Protein AF-A0A5S3YDK1-F1 (afdb_monomer)

Solvent-accessible surface area (backbone atoms only — not comparable to full-atom values): 8367 Å² total; per-residue (Å²): 88,99,89,48,82,55,44,82,44,66,43,76,51,64,58,48,56,61,57,51,43,75,78,38,91,32,58,65,43,55,68,23,20,39,77,53,49,22,60,60,57,21,54,52,51,50,53,48,52,45,53,60,34,44,77,72,80,37,65,67,56,57,34,35,39,30,43,35,34,35,45,51,74,30,26,48,59,53,34,33,50,59,60,55,40,79,48,46,60,32,35,38,36,43,34,18,46,82,93,25,40,65,49,63,74,56,54,49,50,33,46,76,47,60,34,48,80,43,83,35,60,63,93,78,78,84,82,90,49,82,39,78,48,77,47,75,70,59,70,88,77,40,100,44,76,76,78,65,106

Organism: NCBI:txid151081

pLDDT: mean 87.46, std 11.81, range [45.66, 98.06]

Foldseek 3Di:
DVPDQEEEDAEQAACVQVVVCVVDPHHYHDCYHHLAAHQVLLVVVQVVLQVLLVVVVHGLAQFEEEEEAQQCRPRSNLNNLLVSLVHYAYEYEYEAAPLRGHDPVSVCSNVVSVYHYHYHNHDDDDDPGPYYHYDDHDCVSDPDPVSSD

Structure (mmCIF, N/CA/C/O backbone):
data_AF-A0A5S3YDK1-F1
#
_entry.id   AF-A0A5S3YDK1-F1
#
loop_
_atom_site.group_PDB
_atom_site.id
_atom_site.type_symbol
_atom_site.label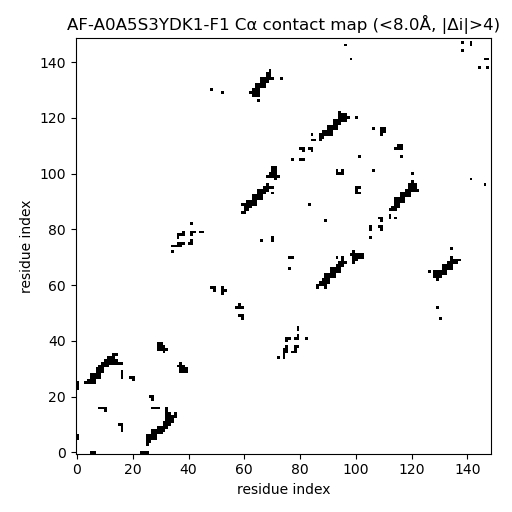_atom_id
_atom_site.label_alt_id
_atom_site.label_comp_id
_atom_site.label_asym_id
_atom_site.label_entity_id
_atom_site.label_seq_id
_atom_site.pdbx_PDB_ins_code
_atom_site.Cartn_x
_atom_site.Cartn_y
_atom_site.Cartn_z
_atom_site.occupancy
_atom_site.B_iso_or_equiv
_atom_site.auth_seq_id
_atom_site.auth_comp_id
_atom_site.auth_asym_id
_atom_site.auth_atom_id
_atom_site.pdbx_PDB_model_num
ATOM 1 N N . SER A 1 1 ? 17.467 -2.974 -23.538 1.00 61.88 1 SER A N 1
ATOM 2 C CA . SER A 1 1 ? 17.010 -4.374 -23.631 1.00 61.88 1 SER A CA 1
ATOM 3 C C . SER A 1 1 ? 18.082 -5.330 -24.161 1.00 61.88 1 SER A C 1
ATOM 5 O O . SER A 1 1 ? 18.156 -6.435 -23.660 1.00 61.88 1 SER A O 1
ATOM 7 N N . ALA A 1 2 ? 18.958 -4.946 -25.099 1.00 63.22 2 ALA A N 1
ATOM 8 C CA . ALA A 1 2 ? 19.857 -5.874 -25.819 1.00 63.22 2 ALA A CA 1
ATOM 9 C C . ALA A 1 2 ? 20.882 -6.722 -25.010 1.00 63.22 2 ALA A C 1
ATOM 11 O O . ALA A 1 2 ? 21.540 -7.569 -25.606 1.00 63.22 2 ALA A O 1
ATOM 12 N N . TYR A 1 3 ? 21.039 -6.518 -23.694 1.00 78.31 3 TYR A N 1
ATOM 13 C CA . TYR A 1 3 ? 22.015 -7.241 -22.853 1.00 78.31 3 TYR A CA 1
ATOM 14 C C . TYR A 1 3 ? 21.402 -8.052 -21.699 1.00 78.31 3 TYR A C 1
ATOM 16 O O . TYR A 1 3 ? 22.131 -8.788 -21.041 1.00 78.31 3 TYR A O 1
ATOM 24 N N . ALA A 1 4 ? 20.109 -7.893 -21.406 1.00 89.19 4 ALA A N 1
ATOM 25 C CA . ALA A 1 4 ? 19.473 -8.495 -20.234 1.00 89.19 4 ALA A CA 1
ATOM 26 C C . ALA A 1 4 ? 18.051 -8.946 -20.565 1.00 89.19 4 ALA A C 1
ATOM 28 O O . ALA A 1 4 ? 17.348 -8.236 -21.275 1.00 89.19 4 ALA A O 1
ATOM 29 N N . ASP A 1 5 ? 17.621 -10.075 -20.002 1.00 92.88 5 ASP A N 1
ATOM 30 C CA . ASP A 1 5 ? 16.307 -10.679 -20.272 1.00 92.88 5 ASP A CA 1
ATOM 31 C C . ASP A 1 5 ? 15.143 -10.005 -19.525 1.00 92.88 5 ASP A C 1
ATOM 33 O O . ASP A 1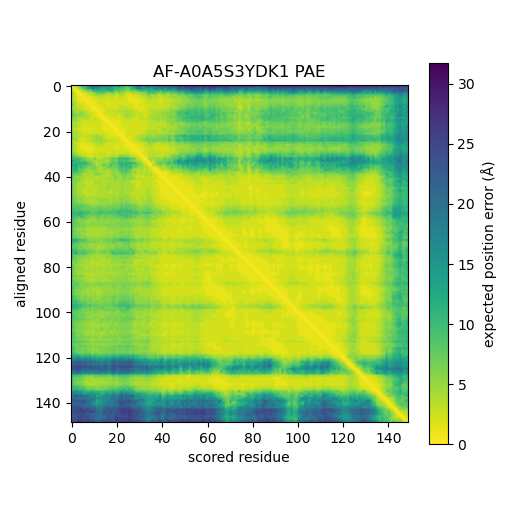 5 ? 13.980 -10.227 -19.854 1.00 92.88 5 ASP A O 1
ATOM 37 N N . ALA A 1 6 ? 15.439 -9.187 -18.513 1.00 93.25 6 ALA A N 1
ATOM 38 C CA . ALA A 1 6 ? 14.478 -8.363 -17.784 1.00 93.25 6 ALA A CA 1
ATOM 39 C C . ALA A 1 6 ? 15.191 -7.178 -17.116 1.00 93.25 6 ALA A C 1
ATOM 41 O O . ALA A 1 6 ? 16.399 -7.220 -16.868 1.00 93.25 6 ALA A O 1
ATOM 42 N N . VAL A 1 7 ? 14.441 -6.125 -16.790 1.00 93.00 7 VAL A N 1
ATOM 43 C CA . VAL A 1 7 ? 14.962 -4.930 -16.115 1.00 93.00 7 VAL A CA 1
ATOM 44 C C . VAL A 1 7 ? 14.147 -4.647 -14.859 1.00 93.00 7 VAL A C 1
ATOM 46 O O . VAL A 1 7 ? 12.948 -4.412 -14.940 1.00 93.00 7 VAL A O 1
ATOM 49 N N . ALA A 1 8 ? 14.795 -4.605 -13.696 1.00 92.69 8 ALA A N 1
ATOM 50 C CA . ALA A 1 8 ? 14.220 -3.998 -12.498 1.00 92.69 8 ALA A CA 1
ATOM 51 C C . ALA A 1 8 ? 14.668 -2.534 -12.436 1.00 92.69 8 ALA A C 1
ATOM 53 O O . ALA A 1 8 ? 15.856 -2.254 -12.272 1.00 92.69 8 ALA A O 1
ATOM 54 N N . MET A 1 9 ? 13.730 -1.605 -12.608 1.00 90.12 9 MET A N 1
ATOM 55 C CA . MET A 1 9 ? 14.025 -0.179 -12.721 1.00 90.12 9 MET A CA 1
ATOM 56 C C . MET A 1 9 ? 13.503 0.577 -11.505 1.00 90.12 9 MET A C 1
ATOM 58 O O . MET A 1 9 ? 12.368 0.378 -11.078 1.00 90.12 9 MET A O 1
ATOM 62 N N . ARG A 1 10 ? 14.324 1.484 -10.976 1.00 89.44 10 ARG A N 1
ATOM 63 C CA . ARG A 1 10 ? 13.923 2.463 -9.966 1.00 89.44 10 ARG A CA 1
ATOM 64 C C . ARG A 1 10 ? 14.390 3.836 -10.419 1.00 89.44 10 ARG A C 1
ATOM 66 O O . ARG A 1 10 ? 15.567 4.001 -10.733 1.00 89.44 10 ARG A O 1
ATOM 73 N N . HIS A 1 11 ? 13.480 4.801 -10.453 1.00 88.56 11 HIS A N 1
ATOM 74 C CA . HIS A 1 11 ? 13.760 6.144 -10.958 1.00 88.56 11 HIS A CA 1
ATOM 75 C C . HIS A 1 11 ? 13.080 7.204 -10.075 1.00 88.56 11 HIS A C 1
ATOM 77 O O . HIS A 1 11 ? 12.005 6.929 -9.543 1.00 88.56 11 HIS A O 1
ATOM 83 N N . PRO A 1 12 ? 13.692 8.382 -9.844 1.00 84.94 12 PRO A N 1
ATOM 84 C CA . PRO A 1 12 ? 13.097 9.430 -9.008 1.00 84.94 12 PRO A CA 1
ATOM 85 C C . PRO A 1 12 ? 11.907 10.144 -9.659 1.00 84.94 12 PRO A C 1
ATOM 87 O O . PRO A 1 12 ? 11.057 10.662 -8.937 1.00 84.94 12 PRO A O 1
ATOM 90 N N . ASP A 1 13 ? 11.836 10.161 -10.986 1.00 84.62 13 ASP A N 1
ATOM 91 C CA . ASP A 1 13 ? 10.767 10.845 -11.710 1.00 84.62 13 ASP A CA 1
ATOM 92 C C . ASP A 1 13 ? 9.531 9.940 -11.844 1.00 84.62 13 ASP A C 1
ATOM 94 O O . ASP A 1 13 ? 9.632 8.735 -12.100 1.00 84.62 13 ASP A O 1
ATOM 98 N N . ALA A 1 14 ? 8.350 10.527 -11.638 1.00 84.25 14 ALA A N 1
ATOM 99 C CA . ALA A 1 14 ? 7.075 9.823 -11.748 1.00 84.25 14 ALA A CA 1
ATOM 100 C C . ALA A 1 14 ? 6.810 9.398 -13.200 1.00 84.25 14 ALA A C 1
ATOM 102 O O . ALA A 1 14 ? 7.009 10.185 -14.124 1.00 84.25 14 ALA A O 1
ATOM 103 N N . GLY A 1 15 ? 6.337 8.168 -13.411 1.00 85.44 15 GLY A N 1
ATOM 104 C CA . GLY A 1 15 ? 5.990 7.659 -14.740 1.00 85.44 15 GLY A CA 1
ATOM 105 C C . GLY A 1 15 ? 7.177 7.202 -15.595 1.00 85.44 15 GLY A C 1
ATOM 106 O O . GLY A 1 15 ? 6.959 6.558 -16.620 1.00 85.44 15 GLY A O 1
ATOM 107 N N . SER A 1 16 ? 8.426 7.427 -15.169 1.00 88.00 16 SER A N 1
ATOM 108 C CA . SER A 1 16 ? 9.610 7.062 -15.966 1.00 88.00 16 SER A CA 1
ATOM 109 C C . SER A 1 16 ? 9.730 5.571 -16.240 1.00 88.00 16 SER A C 1
ATOM 111 O O . SER A 1 16 ? 10.215 5.177 -17.296 1.00 88.00 16 SER A O 1
ATOM 113 N N . VAL A 1 17 ? 9.294 4.722 -15.306 1.00 89.06 17 VAL A N 1
ATOM 114 C CA . VAL A 1 17 ? 9.328 3.269 -15.519 1.00 89.06 17 VAL A CA 1
ATOM 115 C C . VAL A 1 17 ? 8.316 2.858 -16.588 1.00 89.06 17 VAL A C 1
ATOM 117 O O . VAL A 1 17 ? 8.630 2.018 -17.429 1.00 89.06 17 VAL A O 1
ATOM 120 N N . ALA A 1 18 ? 7.126 3.467 -16.587 1.00 89.56 18 ALA A N 1
ATOM 121 C CA . ALA A 1 18 ? 6.107 3.210 -17.599 1.00 89.56 18 ALA A CA 1
ATOM 122 C C . ALA A 1 18 ? 6.567 3.694 -18.980 1.00 89.56 18 ALA A C 1
ATOM 124 O O . ALA A 1 18 ? 6.456 2.950 -19.950 1.00 89.56 18 ALA A O 1
ATOM 125 N N . GLU A 1 19 ? 7.152 4.893 -19.058 1.00 91.50 19 GLU A N 1
ATOM 126 C CA . GLU A 1 19 ? 7.749 5.424 -20.287 1.00 91.50 19 GLU A CA 1
ATOM 127 C C . GLU A 1 19 ? 8.858 4.502 -20.814 1.00 91.50 19 GLU A C 1
ATOM 129 O O . GLU A 1 19 ? 8.812 4.085 -21.971 1.00 91.50 19 GLU A O 1
ATOM 134 N N . PHE A 1 20 ? 9.802 4.097 -19.958 1.00 90.19 20 PHE A N 1
ATOM 135 C CA . PHE A 1 20 ? 10.881 3.177 -20.330 1.00 90.19 20 PHE A CA 1
ATOM 136 C C . PHE A 1 20 ? 10.344 1.828 -20.825 1.00 90.19 20 PHE A C 1
ATOM 138 O O . PHE A 1 20 ? 10.865 1.266 -21.790 1.00 90.19 20 PHE A O 1
ATOM 145 N N . ALA A 1 21 ? 9.277 1.320 -20.205 1.00 91.44 21 ALA A N 1
ATOM 146 C CA . ALA A 1 21 ? 8.642 0.075 -20.615 1.00 91.44 21 ALA A CA 1
ATOM 147 C C . ALA A 1 21 ? 8.051 0.144 -22.034 1.00 91.44 21 ALA A C 1
ATOM 149 O O . ALA A 1 21 ? 8.053 -0.874 -22.719 1.00 91.44 21 ALA A O 1
ATOM 150 N N . THR A 1 22 ? 7.613 1.318 -22.515 1.00 93.44 22 THR A N 1
ATOM 151 C CA . THR A 1 22 ? 7.076 1.456 -23.886 1.00 93.44 22 THR A CA 1
ATOM 152 C C . THR A 1 22 ? 8.116 1.207 -24.981 1.00 93.44 22 THR A C 1
ATOM 154 O O . THR A 1 22 ? 7.756 0.786 -26.078 1.00 93.44 22 THR A O 1
ATOM 157 N N . GLY A 1 23 ? 9.397 1.453 -24.689 1.00 90.81 23 GLY A N 1
ATOM 158 C CA . GLY A 1 23 ? 10.511 1.270 -25.623 1.00 90.81 23 GLY A CA 1
ATOM 159 C C . GLY A 1 23 ? 11.378 0.042 -25.339 1.00 90.81 23 GLY A C 1
ATOM 160 O O . GLY A 1 23 ? 12.430 -0.107 -25.959 1.00 90.81 23 GLY A O 1
ATOM 161 N N . SER A 1 24 ? 10.997 -0.806 -24.379 1.00 89.88 24 SER A N 1
ATOM 162 C CA . SER A 1 24 ? 11.784 -1.974 -23.973 1.00 89.88 24 SER A CA 1
ATOM 163 C C . SER A 1 24 ? 11.244 -3.257 -24.598 1.00 89.88 24 SER A C 1
ATOM 165 O O . SER A 1 24 ? 10.085 -3.607 -24.403 1.00 89.88 24 SER A O 1
ATOM 167 N N . ASP A 1 25 ? 12.114 -4.023 -25.259 1.00 92.62 25 ASP A N 1
ATOM 168 C CA . ASP A 1 25 ? 11.766 -5.355 -25.789 1.00 92.62 25 ASP A CA 1
ATOM 169 C C . ASP A 1 25 ? 11.715 -6.448 -24.710 1.00 92.62 25 ASP A C 1
ATOM 171 O O . ASP A 1 25 ? 11.342 -7.586 -24.987 1.00 92.62 25 ASP A O 1
ATOM 175 N N . VAL A 1 26 ? 12.139 -6.125 -23.485 1.00 93.00 26 VAL A N 1
ATOM 176 C CA . VAL A 1 26 ? 12.188 -7.057 -22.351 1.00 93.00 26 VAL A CA 1
ATOM 177 C C . VAL A 1 26 ? 11.309 -6.567 -21.204 1.00 93.00 26 VAL A C 1
ATOM 179 O O . VAL A 1 26 ? 11.161 -5.349 -21.046 1.00 93.00 26 VAL A O 1
ATOM 182 N N . PRO A 1 27 ? 10.751 -7.477 -20.379 1.00 93.44 27 PRO A N 1
ATOM 183 C CA . PRO A 1 27 ? 9.918 -7.107 -19.243 1.00 93.44 27 PRO A CA 1
ATOM 184 C C . PRO A 1 27 ? 10.608 -6.112 -18.308 1.00 93.44 27 PRO A C 1
ATOM 186 O O . PRO A 1 27 ? 11.771 -6.290 -17.931 1.00 93.44 27 PRO A O 1
ATOM 189 N N . VAL A 1 28 ? 9.862 -5.085 -17.902 1.00 92.81 28 VAL A N 1
ATOM 190 C CA . VAL A 1 28 ? 10.319 -4.053 -16.967 1.00 92.81 28 VAL A CA 1
ATOM 191 C C . VAL A 1 28 ? 9.508 -4.151 -15.682 1.00 92.81 28 VAL A C 1
ATOM 193 O O . VAL A 1 28 ? 8.281 -4.085 -15.697 1.00 92.81 28 VAL A O 1
ATOM 196 N N . ILE A 1 29 ? 10.200 -4.307 -14.560 1.00 91.75 29 ILE A N 1
ATOM 197 C CA . ILE A 1 29 ? 9.622 -4.388 -13.222 1.00 91.75 29 ILE A CA 1
ATOM 198 C C . ILE A 1 29 ? 9.834 -3.044 -12.527 1.00 91.75 29 ILE A C 1
ATOM 200 O O . ILE A 1 29 ? 10.971 -2.590 -12.370 1.00 91.75 29 ILE A O 1
ATOM 204 N N . ASN A 1 30 ? 8.741 -2.427 -12.073 1.00 87.88 30 ASN A N 1
ATOM 205 C CA . ASN A 1 30 ? 8.785 -1.182 -11.312 1.00 87.88 30 ASN A CA 1
ATOM 206 C C . ASN A 1 30 ? 9.248 -1.431 -9.864 1.00 87.88 30 ASN A C 1
ATOM 208 O O . ASN A 1 30 ? 8.513 -1.961 -9.028 1.00 87.88 30 ASN A O 1
ATOM 212 N N . GLY A 1 31 ? 10.485 -1.034 -9.571 1.00 84.75 31 GLY A N 1
ATOM 213 C CA . GLY A 1 31 ? 11.077 -0.986 -8.232 1.00 84.75 31 GLY A CA 1
ATOM 214 C C . GLY A 1 31 ? 10.868 0.351 -7.508 1.00 84.75 31 GLY A C 1
ATOM 215 O O . GLY A 1 31 ? 11.527 0.597 -6.499 1.00 84.75 31 GLY A O 1
ATOM 216 N N . GLY A 1 32 ? 10.003 1.218 -8.038 1.00 80.19 32 GLY A N 1
ATOM 217 C CA . GLY A 1 32 ? 9.630 2.534 -7.526 1.00 80.19 32 GLY A CA 1
ATOM 218 C C . GLY A 1 32 ? 9.885 3.647 -8.549 1.00 80.19 32 GLY A C 1
ATOM 219 O O . GLY A 1 32 ? 11.039 3.885 -8.918 1.00 80.19 32 GLY A O 1
ATOM 220 N N . ASP A 1 33 ? 8.834 4.3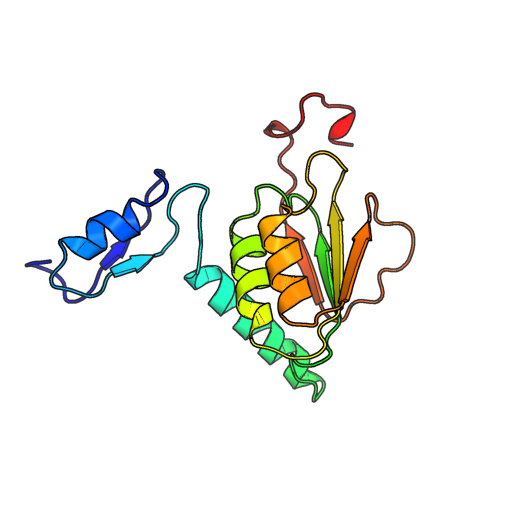66 -8.952 1.00 79.81 33 ASP A N 1
ATOM 221 C CA . ASP A 1 33 ? 8.894 5.534 -9.843 1.00 79.81 33 ASP A CA 1
ATOM 222 C C . ASP A 1 33 ? 8.480 6.817 -9.101 1.00 79.81 33 ASP A C 1
ATOM 224 O O . ASP A 1 33 ? 7.325 7.242 -9.079 1.00 79.81 33 ASP A O 1
ATOM 228 N N . GLY A 1 34 ? 9.450 7.439 -8.429 1.00 75.06 34 GLY A N 1
ATOM 229 C CA . GLY A 1 34 ? 9.235 8.695 -7.716 1.00 75.06 34 GLY A CA 1
ATOM 230 C C . GLY A 1 34 ? 8.137 8.618 -6.644 1.00 75.06 34 GLY A C 1
ATOM 231 O O . GLY A 1 34 ? 8.110 7.656 -5.868 1.00 75.06 34 GLY A O 1
ATOM 232 N N . PRO A 1 35 ? 7.252 9.627 -6.534 1.00 68.25 35 PRO A N 1
ATOM 233 C CA . PRO A 1 35 ? 6.151 9.636 -5.569 1.00 68.25 35 PRO A CA 1
ATOM 234 C C . PRO A 1 35 ? 4.951 8.759 -5.973 1.00 68.25 35 PRO A C 1
ATOM 236 O O . PRO A 1 35 ? 3.964 8.765 -5.247 1.00 68.25 35 PRO A O 1
ATOM 239 N N . ASN A 1 36 ? 5.009 8.045 -7.103 1.00 73.56 36 ASN A N 1
ATOM 240 C CA . ASN A 1 36 ? 3.855 7.371 -7.695 1.00 73.56 36 ASN A CA 1
ATOM 241 C C . ASN A 1 36 ? 3.584 5.989 -7.069 1.00 73.56 36 ASN A C 1
ATOM 243 O O . ASN A 1 36 ? 2.896 5.912 -6.054 1.00 73.56 36 ASN A O 1
ATOM 247 N N . GLU A 1 37 ? 4.130 4.893 -7.611 1.00 75.19 37 GLU A N 1
ATOM 248 C CA . GLU A 1 37 ? 3.809 3.540 -7.131 1.00 75.19 37 GLU A CA 1
ATOM 249 C C . GLU A 1 37 ? 5.044 2.736 -6.707 1.00 75.19 37 GLU A C 1
ATOM 251 O O . GLU A 1 37 ? 6.181 3.002 -7.099 1.00 75.19 37 GLU A O 1
ATOM 256 N N . HIS A 1 38 ? 4.820 1.723 -5.863 1.00 81.62 38 HIS A N 1
ATOM 257 C CA . HIS A 1 38 ? 5.840 0.733 -5.512 1.00 81.62 38 HIS A CA 1
ATOM 258 C C . HIS A 1 38 ? 5.224 -0.677 -5.468 1.00 81.62 38 HIS A C 1
ATOM 260 O O . HIS A 1 38 ? 5.113 -1.282 -4.396 1.00 81.62 38 HIS A O 1
ATOM 266 N N . PRO A 1 39 ? 4.827 -1.233 -6.629 1.00 79.62 39 PRO A N 1
ATOM 267 C CA . PRO A 1 39 ? 4.001 -2.441 -6.693 1.00 79.62 39 PRO A CA 1
ATOM 268 C C . PRO A 1 39 ? 4.688 -3.665 -6.078 1.00 79.62 39 PRO A C 1
ATOM 270 O O . PRO A 1 39 ? 4.053 -4.471 -5.406 1.00 79.62 39 PRO A O 1
ATOM 273 N N . THR A 1 40 ? 6.008 -3.778 -6.232 1.00 84.88 40 THR A N 1
ATOM 274 C CA . THR A 1 40 ? 6.795 -4.875 -5.648 1.00 84.88 40 THR A CA 1
ATOM 275 C C . THR A 1 40 ? 6.797 -4.872 -4.118 1.00 84.88 40 THR A C 1
ATO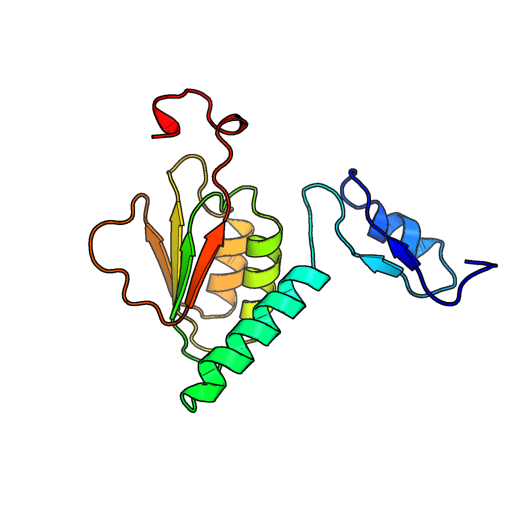M 277 O O . THR A 1 40 ? 6.789 -5.944 -3.518 1.00 84.88 40 THR A O 1
ATOM 280 N N . GLN A 1 41 ? 6.750 -3.696 -3.482 1.00 88.88 41 GLN A N 1
ATOM 281 C CA . GLN A 1 41 ? 6.655 -3.590 -2.025 1.00 88.88 41 GLN A CA 1
ATOM 282 C C . GLN A 1 41 ? 5.244 -3.953 -1.558 1.00 88.88 41 GLN A C 1
ATOM 284 O O . GLN A 1 41 ? 5.106 -4.737 -0.628 1.00 88.88 41 GLN A O 1
ATOM 289 N N . ALA A 1 42 ? 4.205 -3.480 -2.254 1.00 88.56 42 ALA A N 1
ATOM 290 C CA . ALA A 1 42 ? 2.823 -3.835 -1.931 1.00 88.56 42 ALA A CA 1
ATOM 291 C C . ALA A 1 42 ? 2.571 -5.352 -2.010 1.00 88.56 42 ALA A C 1
ATOM 293 O O . ALA A 1 42 ? 1.883 -5.905 -1.156 1.00 88.56 42 ALA A O 1
ATOM 294 N N . LEU A 1 43 ? 3.168 -6.044 -2.988 1.00 91.25 43 LEU A N 1
ATOM 295 C CA . LEU A 1 43 ? 3.097 -7.507 -3.088 1.00 91.25 43 LEU A CA 1
ATOM 296 C C . LEU A 1 43 ? 3.792 -8.216 -1.916 1.00 91.25 43 LEU A C 1
ATOM 298 O O . LEU A 1 43 ? 3.278 -9.214 -1.413 1.00 91.25 43 LEU A O 1
ATOM 302 N N . LEU A 1 44 ? 4.948 -7.715 -1.472 1.00 94.12 44 LEU A N 1
ATOM 303 C CA . LEU A 1 44 ? 5.645 -8.253 -0.301 1.00 94.12 44 LEU A CA 1
ATOM 304 C C . LEU A 1 44 ? 4.836 -8.033 0.987 1.00 94.12 44 LEU A C 1
ATOM 306 O O . LEU A 1 44 ? 4.744 -8.934 1.825 1.00 94.12 44 LEU A O 1
ATOM 310 N N . ASP A 1 45 ? 4.236 -6.855 1.131 1.00 94.44 45 ASP A N 1
ATOM 311 C CA . ASP A 1 45 ? 3.398 -6.507 2.276 1.00 94.44 45 ASP A CA 1
ATOM 312 C C . ASP A 1 45 ? 2.157 -7.409 2.325 1.00 94.44 45 ASP A C 1
ATOM 314 O O . ASP A 1 45 ? 1.866 -8.005 3.362 1.00 94.44 45 ASP A O 1
ATOM 318 N N . LEU A 1 46 ? 1.491 -7.609 1.183 1.00 95.00 46 LEU A N 1
ATOM 319 C CA . LEU A 1 46 ? 0.366 -8.534 1.051 1.00 95.00 46 LEU A CA 1
ATOM 320 C C . LEU A 1 46 ? 0.755 -9.970 1.421 1.00 95.00 46 LEU A C 1
ATOM 322 O O . LEU A 1 46 ? 0.041 -10.620 2.178 1.00 95.00 46 LEU A O 1
ATOM 326 N N . LEU A 1 47 ? 1.901 -10.457 0.931 1.00 95.88 47 LEU A N 1
ATOM 327 C CA . LEU A 1 47 ? 2.409 -11.789 1.274 1.00 95.88 47 LEU A CA 1
ATOM 328 C C . LEU A 1 47 ? 2.652 -11.933 2.782 1.00 95.88 47 LEU A C 1
ATOM 330 O O . LEU A 1 47 ? 2.446 -13.006 3.347 1.00 95.88 47 LEU A O 1
ATOM 334 N N . THR A 1 48 ? 3.118 -10.867 3.430 1.00 96.19 48 THR A N 1
ATOM 335 C CA . THR A 1 48 ? 3.344 -10.857 4.877 1.00 96.19 48 THR A CA 1
ATOM 336 C C . THR A 1 48 ? 2.015 -10.924 5.621 1.00 96.19 48 THR A C 1
ATOM 338 O O . THR A 1 48 ? 1.862 -11.769 6.498 1.00 96.19 48 THR A O 1
ATOM 341 N N . ILE A 1 49 ? 1.039 -10.104 5.225 1.00 96.38 49 ILE A N 1
ATOM 342 C CA . ILE A 1 49 ? -0.313 -10.107 5.797 1.00 96.38 49 ILE A CA 1
ATOM 343 C C . ILE A 1 49 ? -0.956 -11.492 5.663 1.00 96.38 49 ILE A C 1
ATOM 345 O O . ILE A 1 49 ? -1.411 -12.049 6.658 1.00 96.38 49 ILE A O 1
ATOM 349 N N . ASP A 1 50 ? -0.938 -12.071 4.460 1.00 96.25 50 ASP A N 1
ATOM 350 C CA . ASP A 1 50 ? -1.507 -13.393 4.180 1.00 96.25 50 ASP A CA 1
ATOM 351 C C . ASP A 1 50 ? -0.901 -14.476 5.082 1.00 96.25 50 ASP A C 1
ATOM 353 O O . ASP A 1 50 ? -1.609 -15.256 5.719 1.00 96.25 50 ASP A O 1
ATOM 357 N N . ARG A 1 51 ? 0.432 -14.484 5.208 1.00 96.12 51 ARG A N 1
ATOM 358 C CA . ARG A 1 51 ? 1.145 -15.456 6.044 1.00 96.12 51 ARG A CA 1
ATOM 359 C C . ARG A 1 51 ? 0.860 -15.281 7.526 1.00 96.12 51 ARG A C 1
ATOM 361 O O . ARG A 1 51 ? 0.709 -16.284 8.219 1.00 96.12 51 ARG A O 1
ATOM 368 N N . GLU A 1 52 ? 0.845 -14.049 8.026 1.00 96.25 52 GLU A N 1
ATOM 369 C CA . GLU A 1 52 ? 0.604 -13.791 9.446 1.00 96.25 52 GLU A CA 1
ATOM 370 C C . GLU A 1 52 ? -0.849 -14.097 9.828 1.00 96.25 52 GLU A C 1
ATOM 372 O O . GLU A 1 52 ? -1.069 -14.751 10.845 1.00 96.25 52 GLU A O 1
ATOM 377 N N . LEU A 1 53 ? -1.834 -13.751 8.991 1.00 95.56 53 LEU A N 1
ATOM 378 C CA . LEU A 1 53 ? -3.235 -14.134 9.213 1.00 95.56 53 LEU A CA 1
ATOM 379 C C . LEU A 1 53 ? -3.440 -15.650 9.101 1.00 95.56 53 LEU A C 1
ATOM 381 O O . LEU A 1 53 ? -4.137 -16.244 9.928 1.00 95.56 53 LEU A O 1
ATOM 385 N N . GLY A 1 54 ? -2.765 -16.296 8.147 1.00 95.19 54 GLY A N 1
ATOM 386 C CA . GLY A 1 54 ? -2.826 -17.742 7.948 1.00 95.19 54 GLY A CA 1
ATOM 387 C C . GLY A 1 54 ? -2.350 -18.552 9.159 1.00 95.19 54 GLY A C 1
ATOM 388 O O . GLY A 1 54 ? -2.877 -19.635 9.409 1.00 95.19 54 GLY A O 1
ATOM 389 N N . ARG A 1 55 ? -1.424 -18.023 9.977 1.00 93.94 55 ARG A N 1
ATOM 390 C CA . ARG A 1 55 ? -1.010 -18.659 11.250 1.00 93.94 55 ARG A CA 1
ATOM 391 C C . ARG A 1 55 ? -2.144 -18.776 12.265 1.00 93.94 55 ARG A C 1
ATOM 393 O O . ARG A 1 55 ? -2.069 -19.620 13.152 1.00 93.94 55 ARG A O 1
ATOM 400 N N . PHE A 1 56 ? -3.168 -17.942 12.130 1.00 93.25 56 PHE A N 1
ATOM 401 C CA . PHE A 1 56 ? -4.364 -17.944 12.965 1.00 93.25 56 PHE A CA 1
ATOM 402 C C . PHE A 1 56 ? -5.584 -18.510 12.225 1.00 93.25 56 PHE A C 1
ATOM 404 O O . PHE A 1 56 ? -6.707 -18.274 12.657 1.00 93.25 56 PHE A O 1
ATOM 411 N N . GLU A 1 57 ? -5.372 -19.230 11.114 1.00 93.50 57 GLU A N 1
ATOM 412 C CA . GLU A 1 57 ? -6.429 -19.798 10.261 1.00 93.50 57 GLU A CA 1
ATOM 413 C C . GLU A 1 57 ? -7.401 -18.735 9.716 1.00 93.50 57 GLU A C 1
ATOM 415 O O . GLU A 1 57 ? -8.584 -18.992 9.487 1.00 93.50 57 GLU A O 1
ATOM 420 N N . ARG A 1 58 ? -6.895 -17.516 9.494 1.00 93.81 58 ARG A N 1
ATOM 421 C CA . ARG A 1 58 ? -7.646 -16.394 8.924 1.00 93.81 58 ARG A CA 1
ATOM 422 C C . ARG A 1 58 ? -7.126 -16.050 7.535 1.00 93.81 58 ARG A C 1
ATOM 424 O O . ARG A 1 58 ? -5.941 -16.193 7.254 1.00 93.81 58 ARG A O 1
ATOM 431 N N . GLY A 1 59 ? -8.027 -15.586 6.676 1.00 94.50 59 GLY A N 1
ATOM 432 C CA . GLY A 1 59 ? -7.690 -15.016 5.374 1.00 94.50 59 GLY A CA 1
ATOM 433 C C . GLY A 1 59 ? -7.692 -13.489 5.405 1.00 94.50 59 GLY A C 1
ATOM 434 O O . GLY A 1 59 ? -8.035 -12.877 6.415 1.00 94.50 59 GLY A O 1
ATOM 435 N N . ILE A 1 60 ? -7.337 -12.888 4.270 1.00 96.81 60 ILE A N 1
ATOM 436 C CA . ILE A 1 60 ? -7.350 -11.430 4.074 1.00 96.81 60 ILE A CA 1
ATOM 437 C C . ILE A 1 60 ? -8.786 -10.884 4.012 1.00 96.81 60 ILE A C 1
ATOM 439 O O . ILE A 1 60 ? -9.053 -9.784 4.494 1.00 96.81 60 ILE A O 1
ATOM 443 N N . ASP A 1 61 ? -9.721 -11.649 3.444 1.00 97.25 61 ASP A N 1
ATOM 444 C CA . ASP A 1 61 ? -11.131 -11.255 3.395 1.00 97.25 61 ASP A CA 1
ATOM 445 C C . ASP A 1 61 ? -11.685 -11.033 4.812 1.00 97.25 61 ASP A C 1
ATOM 447 O O . ASP A 1 61 ? -11.511 -11.859 5.711 1.00 97.25 61 ASP A O 1
ATOM 451 N N . GLY A 1 62 ? -12.366 -9.905 5.007 1.00 96.62 62 GLY A N 1
ATOM 452 C CA . GLY A 1 62 ? -12.950 -9.519 6.291 1.00 96.62 62 GLY A CA 1
ATOM 453 C C . GLY A 1 62 ? -11.949 -9.054 7.354 1.00 96.62 62 GLY A C 1
ATOM 454 O O . GLY A 1 62 ? -12.360 -8.826 8.493 1.00 96.62 62 GLY A O 1
ATOM 455 N N . MET A 1 63 ? -10.656 -8.918 7.033 1.00 96.69 63 MET A N 1
ATOM 456 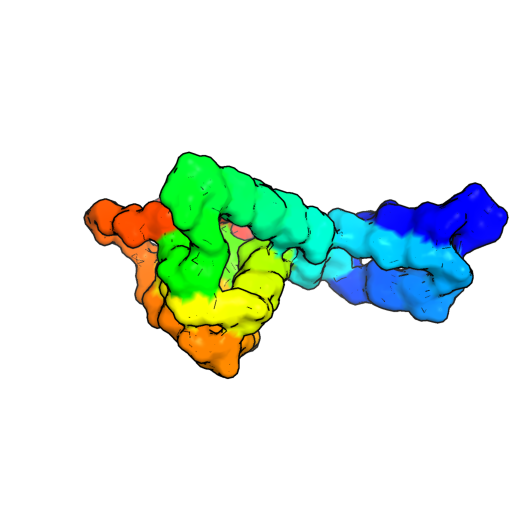C CA . MET A 1 63 ? -9.670 -8.417 7.995 1.00 96.69 63 MET A CA 1
ATOM 457 C C . MET A 1 63 ? -9.893 -6.938 8.335 1.00 96.69 63 MET A C 1
ATOM 459 O O . MET A 1 63 ? -10.432 -6.157 7.544 1.00 96.69 63 MET A O 1
ATOM 463 N N . HIS A 1 64 ? -9.390 -6.527 9.495 1.00 95.88 64 HIS A N 1
ATOM 464 C CA . HIS A 1 64 ? -9.253 -5.126 9.868 1.00 95.88 64 HIS A CA 1
ATOM 465 C C . HIS A 1 64 ? -7.786 -4.705 9.817 1.00 95.88 64 HIS A C 1
ATOM 467 O O . HIS A 1 64 ? -6.957 -5.195 10.584 1.00 95.88 64 HIS A O 1
ATOM 473 N N . ILE A 1 65 ? -7.477 -3.762 8.929 1.00 96.44 65 ILE A N 1
ATOM 474 C CA . ILE A 1 65 ? -6.160 -3.145 8.806 1.00 96.44 65 ILE A CA 1
ATOM 475 C C . ILE A 1 65 ? -6.187 -1.681 9.257 1.00 96.44 65 ILE A C 1
ATOM 477 O O . ILE A 1 65 ? -7.067 -0.905 8.885 1.00 96.44 65 ILE A O 1
ATOM 481 N N . ALA A 1 66 ? -5.188 -1.300 10.042 1.00 95.62 66 ALA A N 1
ATOM 482 C CA . ALA A 1 66 ? -4.907 0.072 10.422 1.00 95.62 66 ALA A CA 1
ATOM 483 C C . ALA A 1 66 ? -3.683 0.592 9.666 1.00 95.62 66 ALA A C 1
ATOM 485 O O . ALA A 1 66 ? -2.595 0.041 9.814 1.00 95.62 66 ALA A O 1
ATOM 486 N N . LEU A 1 67 ? -3.843 1.656 8.883 1.00 95.12 67 LEU A N 1
ATOM 487 C CA . LEU A 1 67 ? -2.752 2.346 8.196 1.00 95.12 67 LEU A CA 1
ATOM 488 C C . LEU A 1 67 ? -2.408 3.601 8.999 1.00 95.12 67 LEU A C 1
ATOM 490 O O . LEU A 1 67 ? -3.274 4.450 9.194 1.00 95.12 67 LEU A O 1
ATOM 494 N N . VAL A 1 68 ? -1.170 3.709 9.483 1.00 93.19 68 VAL A N 1
ATOM 495 C CA . VAL A 1 68 ? -0.770 4.745 10.448 1.00 93.19 68 VAL A CA 1
ATOM 496 C C . VAL A 1 68 ? 0.414 5.559 9.923 1.00 93.19 68 VAL A C 1
ATOM 498 O O . VAL A 1 68 ? 1.420 4.979 9.508 1.00 93.19 68 VAL A O 1
ATOM 501 N N . GLY A 1 69 ? 0.333 6.890 9.979 1.00 90.56 69 GLY A N 1
ATOM 502 C CA . GLY A 1 69 ? 1.445 7.805 9.684 1.00 90.56 69 GLY A CA 1
ATOM 503 C C . GLY A 1 69 ? 1.199 8.723 8.483 1.00 90.56 69 GLY A C 1
ATOM 504 O O . GLY A 1 69 ? 0.149 9.348 8.392 1.00 90.56 69 GLY A O 1
ATOM 505 N N . ASP A 1 70 ? 2.174 8.846 7.576 1.00 90.94 70 ASP A N 1
ATOM 506 C CA . ASP A 1 70 ? 2.051 9.666 6.363 1.00 90.94 70 ASP A CA 1
ATOM 507 C C . ASP A 1 70 ? 1.285 8.912 5.266 1.00 90.94 70 ASP A C 1
ATOM 509 O O . ASP A 1 70 ? 1.860 8.189 4.444 1.00 90.94 70 ASP A O 1
ATOM 513 N N . LEU A 1 71 ? -0.037 9.090 5.261 1.00 92.25 71 LEU A N 1
ATOM 514 C CA . LEU A 1 71 ? -0.927 8.472 4.279 1.00 92.25 71 LEU A CA 1
ATOM 515 C C . LEU A 1 71 ? -1.046 9.303 3.004 1.00 92.25 71 LEU A C 1
ATOM 517 O O . LEU A 1 71 ? -1.376 8.754 1.958 1.00 92.25 71 LEU A O 1
ATOM 521 N N . LYS A 1 72 ? -0.746 10.602 3.046 1.00 90.81 72 LYS A N 1
ATOM 522 C CA . LYS A 1 72 ? -0.841 11.498 1.888 1.00 90.81 72 LYS A CA 1
ATOM 523 C C . LYS A 1 72 ? 0.209 11.203 0.830 1.00 90.81 72 LYS A C 1
ATOM 525 O O . LYS A 1 72 ? -0.095 11.215 -0.360 1.00 90.81 72 LYS A O 1
ATOM 530 N N . TYR A 1 73 ? 1.435 10.926 1.258 1.00 86.62 73 TYR A N 1
ATOM 531 C CA . TYR A 1 73 ? 2.585 10.742 0.373 1.00 86.62 73 TYR A CA 1
ATOM 532 C C . TYR A 1 73 ? 3.192 9.330 0.472 1.00 86.62 73 TYR A C 1
ATOM 534 O O . TYR A 1 73 ? 4.221 9.034 -0.149 1.00 86.62 73 TYR A O 1
ATOM 542 N N . GLY A 1 74 ? 2.585 8.449 1.270 1.00 86.56 74 GLY A N 1
ATOM 543 C CA . GLY A 1 74 ? 2.983 7.056 1.438 1.00 86.56 74 GLY A CA 1
ATOM 544 C C . GLY A 1 74 ? 2.650 6.187 0.223 1.00 86.56 74 GLY A C 1
ATOM 545 O O . GLY A 1 74 ? 1.689 5.423 0.253 1.00 86.56 74 GLY A O 1
ATOM 546 N N . ARG A 1 75 ? 3.483 6.223 -0.827 1.00 85.38 75 ARG A N 1
ATOM 547 C CA . ARG A 1 75 ? 3.284 5.436 -2.069 1.00 85.38 75 ARG A CA 1
ATOM 548 C C . ARG A 1 75 ? 3.074 3.930 -1.850 1.00 85.38 75 ARG A C 1
ATOM 550 O O . ARG A 1 75 ? 2.357 3.280 -2.611 1.00 85.38 75 ARG A O 1
ATOM 557 N N . THR A 1 76 ? 3.699 3.355 -0.819 1.00 89.06 76 THR A N 1
ATOM 558 C CA . THR A 1 76 ? 3.530 1.934 -0.472 1.00 89.06 76 THR A CA 1
ATOM 559 C C . THR A 1 76 ? 2.132 1.675 0.077 1.00 89.06 76 THR A C 1
ATOM 561 O O . THR A 1 76 ? 1.495 0.714 -0.335 1.00 89.06 76 THR A O 1
ATOM 564 N N . VAL A 1 77 ? 1.610 2.581 0.908 1.00 92.06 77 VAL A N 1
ATOM 565 C CA . VAL A 1 77 ? 0.248 2.514 1.450 1.00 92.06 77 VAL A CA 1
ATOM 566 C C . VAL A 1 77 ? -0.791 2.699 0.356 1.00 92.06 77 VAL A C 1
ATOM 568 O O . VAL A 1 77 ? -1.789 1.984 0.343 1.00 92.06 77 VAL A O 1
ATOM 571 N N . HIS A 1 78 ? -0.554 3.609 -0.592 1.00 92.75 78 HIS A N 1
ATOM 572 C CA . HIS A 1 78 ? -1.432 3.777 -1.755 1.00 92.75 78 HIS A CA 1
ATOM 573 C C . HIS A 1 78 ? -1.491 2.491 -2.576 1.00 92.75 78 HIS A C 1
ATOM 575 O O . HIS A 1 78 ? -2.575 1.988 -2.866 1.00 92.75 78 HIS A O 1
ATOM 581 N N . SER A 1 79 ? -0.320 1.928 -2.892 1.00 91.31 79 SER A N 1
ATOM 582 C CA . SER A 1 79 ? -0.199 0.685 -3.661 1.00 91.31 79 SER A CA 1
ATOM 583 C C . SER A 1 79 ? -0.865 -0.492 -2.933 1.00 91.31 79 SER A C 1
ATOM 585 O O . SER A 1 79 ? -1.614 -1.249 -3.547 1.00 91.31 79 SER A O 1
ATOM 587 N N . LEU A 1 80 ? -0.652 -0.619 -1.619 1.00 95.06 80 LEU A N 1
ATOM 588 C CA . LEU A 1 80 ? -1.276 -1.651 -0.791 1.00 95.06 80 LEU A CA 1
ATOM 589 C C . LEU A 1 80 ? -2.799 -1.477 -0.721 1.00 95.06 80 LEU A C 1
ATOM 591 O O . LEU A 1 80 ? -3.523 -2.449 -0.894 1.00 95.06 80 LEU A O 1
ATOM 595 N N . SER A 1 81 ? -3.299 -0.254 -0.532 1.00 95.31 81 SER A N 1
ATOM 596 C CA . SER A 1 81 ? -4.743 0.022 -0.460 1.00 95.31 81 SER A CA 1
ATOM 597 C C . SER A 1 81 ? -5.452 -0.350 -1.763 1.00 95.31 81 SER A C 1
ATOM 599 O O . SER A 1 81 ? -6.493 -1.003 -1.728 1.00 95.31 81 SER A O 1
ATOM 601 N N . LYS A 1 82 ? -4.857 -0.015 -2.917 1.00 94.44 82 LYS A N 1
ATOM 602 C CA . LYS A 1 82 ? -5.366 -0.438 -4.232 1.00 94.44 82 LYS A CA 1
ATOM 603 C C . LYS A 1 82 ? -5.348 -1.957 -4.388 1.00 94.44 82 LYS A C 1
ATOM 605 O O . LYS A 1 82 ? -6.314 -2.530 -4.872 1.00 94.44 82 LYS A O 1
ATOM 610 N N . LEU A 1 83 ? -4.273 -2.619 -3.960 1.00 94.81 83 LEU A N 1
ATOM 611 C CA . LEU A 1 83 ? -4.163 -4.075 -4.045 1.00 94.81 83 LEU A CA 1
ATOM 612 C C . LEU A 1 83 ? -5.220 -4.775 -3.176 1.00 94.81 83 LEU A C 1
ATOM 614 O O . LEU A 1 83 ? -5.829 -5.754 -3.603 1.00 94.81 83 LEU A O 1
ATOM 618 N N . LEU A 1 84 ? -5.484 -4.235 -1.986 1.00 96.69 84 LEU A N 1
ATOM 619 C CA . LEU A 1 84 ? -6.507 -4.743 -1.078 1.00 96.69 84 LEU A CA 1
ATOM 620 C C . LEU A 1 84 ? -7.939 -4.565 -1.616 1.00 96.69 84 LEU A C 1
ATOM 622 O O . LEU A 1 84 ? -8.811 -5.324 -1.208 1.00 96.69 84 LEU A O 1
ATOM 626 N N . CYS A 1 85 ? -8.170 -3.681 -2.597 1.00 96.69 85 CYS A N 1
ATOM 627 C CA . CYS A 1 85 ? -9.468 -3.545 -3.280 1.00 96.69 85 CYS A CA 1
ATOM 628 C C . CYS A 1 85 ? -9.902 -4.811 -4.046 1.00 96.69 85 CYS A C 1
ATOM 630 O O . CYS A 1 85 ? -11.045 -4.910 -4.485 1.00 96.69 85 CYS A O 1
ATOM 632 N N . HIS A 1 86 ? -8.998 -5.775 -4.248 1.00 96.62 86 HIS A N 1
ATOM 633 C CA . HIS A 1 86 ? -9.312 -7.062 -4.876 1.00 96.62 86 HIS A CA 1
ATOM 634 C C . HIS A 1 86 ? -9.858 -8.117 -3.898 1.00 96.62 86 HIS A C 1
ATOM 636 O O . HIS A 1 86 ? -10.200 -9.221 -4.326 1.00 96.62 86 HIS A O 1
ATOM 642 N N . TYR A 1 87 ? -9.943 -7.789 -2.610 1.00 97.31 87 TYR A N 1
ATOM 643 C CA . TYR A 1 87 ? -10.469 -8.649 -1.550 1.00 97.31 87 TYR A CA 1
ATOM 644 C C . TYR A 1 87 ? -11.868 -8.193 -1.130 1.00 97.31 87 TYR A C 1
ATOM 646 O O . TYR A 1 87 ? -12.444 -7.286 -1.729 1.00 97.31 87 TYR A O 1
ATOM 654 N N . LYS A 1 88 ? -12.460 -8.838 -0.124 1.00 97.56 88 LYS A N 1
ATOM 655 C CA . LYS A 1 88 ? -13.841 -8.581 0.302 1.00 97.56 88 LYS A CA 1
ATOM 656 C C . LYS A 1 88 ? -13.921 -8.121 1.744 1.00 97.56 88 LYS A C 1
ATOM 658 O O . LYS A 1 88 ? -13.181 -8.592 2.602 1.00 97.56 88 LYS A O 1
ATOM 663 N N . ASP A 1 89 ? -14.854 -7.207 2.000 1.00 97.12 89 ASP A N 1
ATOM 664 C CA . ASP A 1 89 ? -15.303 -6.823 3.344 1.00 97.12 89 ASP A CA 1
ATOM 665 C C . ASP A 1 89 ? -14.197 -6.353 4.312 1.00 97.12 89 ASP A C 1
ATOM 667 O O . ASP A 1 89 ? -14.370 -6.394 5.529 1.00 97.12 89 ASP A O 1
ATOM 671 N N . ILE A 1 90 ? -13.068 -5.864 3.790 1.00 98.06 90 ILE A N 1
ATOM 672 C CA . ILE A 1 90 ? -11.984 -5.299 4.602 1.00 98.06 90 ILE A CA 1
ATOM 673 C C . ILE A 1 90 ? -12.454 -4.024 5.316 1.00 98.06 90 ILE A C 1
ATOM 675 O O . ILE A 1 90 ? -13.134 -3.168 4.735 1.00 98.06 90 ILE A O 1
ATOM 679 N N . ARG A 1 91 ? -12.048 -3.878 6.581 1.00 97.25 91 ARG A N 1
ATOM 680 C CA . ARG A 1 91 ? -12.143 -2.625 7.338 1.00 97.25 91 ARG A CA 1
ATOM 681 C C . ARG A 1 91 ? -10.791 -1.916 7.337 1.00 97.25 91 ARG A C 1
ATOM 683 O O . ARG A 1 91 ? -9.797 -2.492 7.766 1.00 97.25 91 ARG A O 1
ATOM 690 N N . PHE A 1 92 ? -10.780 -0.657 6.922 1.00 96.94 92 PHE A N 1
ATOM 691 C CA . PHE A 1 92 ? -9.625 0.230 6.956 1.00 96.94 92 PHE A CA 1
ATOM 692 C C . PHE A 1 92 ? -9.791 1.274 8.058 1.00 96.94 92 PHE A C 1
ATOM 694 O O . PHE A 1 92 ? -10.777 2.009 8.061 1.00 96.94 92 PHE A O 1
ATOM 701 N N . SER A 1 93 ? -8.806 1.381 8.945 1.00 95.31 93 SER A N 1
ATOM 702 C CA . SER A 1 93 ? -8.635 2.542 9.823 1.00 95.31 93 SER A CA 1
ATOM 703 C C . SER A 1 93 ? -7.452 3.367 9.324 1.00 95.31 93 SER A C 1
ATOM 705 O O . SER A 1 93 ? -6.312 2.913 9.381 1.00 95.31 93 SER A O 1
ATOM 707 N N . MET A 1 94 ? -7.726 4.561 8.813 1.00 94.56 94 MET A N 1
ATOM 708 C CA . MET A 1 94 ? -6.740 5.505 8.291 1.00 94.56 94 MET A CA 1
ATOM 709 C C . MET A 1 94 ? -6.380 6.485 9.406 1.00 94.56 94 MET A C 1
ATOM 711 O O . MET A 1 94 ? -7.158 7.387 9.705 1.00 94.56 94 MET A O 1
ATOM 715 N N . VAL A 1 95 ? -5.238 6.274 10.058 1.00 92.81 95 VAL A N 1
ATOM 716 C CA . VAL A 1 95 ? -4.793 7.061 11.214 1.00 92.81 95 VAL A CA 1
ATOM 717 C C . VAL A 1 95 ? -3.651 7.986 10.802 1.00 92.81 95 VAL A C 1
ATOM 719 O O . VAL A 1 95 ? -2.507 7.552 10.650 1.00 92.81 95 VAL A O 1
ATOM 722 N N . ALA A 1 96 ? -3.951 9.268 10.621 1.00 91.19 96 ALA A N 1
ATOM 723 C CA . ALA A 1 96 ? -2.974 10.276 10.214 1.00 91.19 96 ALA A CA 1
ATOM 724 C C . ALA A 1 96 ? -3.388 11.671 10.688 1.00 91.19 96 ALA A C 1
ATOM 726 O O . ALA A 1 96 ? -4.583 11.927 10.771 1.00 91.19 96 ALA A O 1
ATOM 727 N N . PRO A 1 97 ? -2.449 12.603 10.917 1.00 88.19 97 PRO A N 1
ATOM 728 C CA . PRO A 1 97 ? -2.783 14.013 11.108 1.00 88.19 97 PRO A CA 1
ATOM 729 C C . PRO A 1 97 ? -3.543 14.586 9.904 1.00 88.19 97 PRO A C 1
ATOM 731 O O . PRO A 1 97 ? -3.347 14.134 8.773 1.00 88.19 97 PRO A O 1
ATOM 734 N N . ASP A 1 98 ? -4.343 15.635 10.114 1.00 86.31 98 ASP A N 1
ATOM 735 C CA . ASP A 1 98 ? -5.184 16.246 9.069 1.00 86.31 98 ASP A CA 1
ATOM 736 C C . ASP A 1 98 ? -4.394 16.639 7.803 1.00 86.31 98 ASP A C 1
ATOM 738 O O . ASP A 1 98 ? -4.863 16.449 6.679 1.00 86.31 98 ASP A O 1
ATOM 742 N N . GLY A 1 99 ? -3.151 17.110 7.957 1.00 86.19 99 GLY A N 1
ATOM 743 C CA . GLY A 1 99 ? -2.270 17.469 6.838 1.00 86.19 99 GLY A CA 1
ATOM 744 C C . GLY A 1 99 ? -1.732 16.286 6.017 1.00 86.19 99 GLY A C 1
ATOM 745 O O . GLY A 1 99 ? -1.275 16.486 4.884 1.00 86.19 99 GLY A O 1
ATOM 746 N N . LEU A 1 100 ? -1.803 15.065 6.558 1.00 89.81 100 LEU A N 1
ATOM 747 C CA . LEU A 1 100 ? -1.229 13.833 6.005 1.00 89.81 100 LEU A CA 1
ATOM 748 C C . LEU A 1 100 ? -2.275 12.740 5.731 1.00 89.81 100 LEU A C 1
ATOM 750 O O . LEU A 1 100 ? -1.913 11.575 5.558 1.00 89.81 100 LEU A O 1
ATOM 754 N N . GLN A 1 101 ? -3.555 13.107 5.663 1.00 93.31 101 GLN A N 1
ATOM 755 C CA . GLN A 1 101 ? -4.639 12.175 5.363 1.00 93.31 101 GLN A CA 1
ATOM 756 C C . GLN A 1 101 ? -4.500 11.506 3.990 1.00 93.31 101 GLN A C 1
ATOM 758 O O . GLN A 1 101 ? -3.877 12.030 3.061 1.00 93.31 101 GLN A O 1
ATOM 763 N N . MET A 1 102 ? -5.117 10.329 3.872 1.00 94.56 102 MET A N 1
ATOM 764 C CA . MET A 1 102 ? -5.174 9.571 2.624 1.00 94.56 102 MET A CA 1
ATOM 765 C C . MET A 1 102 ? -5.838 10.409 1.513 1.00 94.56 102 MET A C 1
ATOM 767 O O . MET A 1 102 ? -6.888 10.998 1.765 1.00 94.56 102 MET A O 1
ATOM 771 N N . PRO A 1 103 ? -5.290 10.450 0.285 1.00 94.44 103 PRO A N 1
ATOM 772 C CA . PRO A 1 103 ? -5.913 11.181 -0.815 1.00 94.44 103 PRO A CA 1
ATOM 773 C C . PRO A 1 103 ? -7.281 10.610 -1.220 1.00 94.44 103 PRO A C 1
ATOM 775 O O . PRO A 1 103 ? -7.449 9.389 -1.286 1.00 94.44 103 PRO A O 1
ATOM 778 N N . ASP A 1 104 ? -8.210 11.489 -1.610 1.00 95.31 104 ASP A N 1
ATOM 779 C CA . ASP A 1 104 ? -9.596 11.134 -1.962 1.00 95.31 104 ASP A CA 1
ATOM 780 C C . ASP A 1 104 ? -9.689 10.027 -3.019 1.00 95.31 104 ASP A C 1
ATOM 782 O O . ASP A 1 104 ? -10.447 9.081 -2.858 1.00 95.31 104 ASP A O 1
ATOM 786 N N . TYR A 1 105 ? -8.846 10.056 -4.055 1.00 94.44 105 TYR A N 1
ATOM 787 C CA . TYR A 1 105 ? -8.891 9.049 -5.122 1.00 94.44 105 TYR A CA 1
ATOM 788 C C . TYR A 1 105 ? -8.598 7.614 -4.631 1.00 94.44 105 TYR A C 1
ATOM 790 O O . TYR A 1 105 ? -9.074 6.640 -5.224 1.00 94.44 105 TYR A O 1
ATOM 798 N N . ILE A 1 106 ? -7.818 7.458 -3.552 1.00 95.12 106 ILE A N 1
ATOM 799 C CA . ILE A 1 106 ? -7.593 6.158 -2.905 1.00 95.12 106 ILE A CA 1
ATOM 800 C C . ILE A 1 106 ? -8.807 5.787 -2.056 1.00 95.12 106 ILE A C 1
ATOM 802 O O . ILE A 1 106 ? -9.264 4.648 -2.129 1.00 95.12 106 ILE A O 1
ATOM 806 N N . LEU A 1 107 ? -9.344 6.739 -1.286 1.00 96.75 107 LEU A N 1
ATOM 807 C CA . LEU A 1 107 ? -10.546 6.534 -0.474 1.00 96.75 107 LEU A CA 1
ATOM 808 C C . LEU A 1 107 ? -11.733 6.098 -1.340 1.00 96.75 107 LEU A C 1
ATOM 810 O O . LEU A 1 107 ? -12.405 5.121 -1.017 1.00 96.75 107 LEU A O 1
ATOM 814 N N . ASP A 1 108 ? -11.923 6.750 -2.484 1.00 97.50 108 ASP A N 1
ATOM 815 C CA . ASP A 1 108 ? -12.930 6.405 -3.480 1.00 97.50 108 ASP A CA 1
ATOM 816 C C . ASP A 1 108 ? -12.712 4.993 -4.022 1.00 97.50 108 ASP A C 1
ATOM 818 O O . ASP A 1 108 ? -13.658 4.218 -4.115 1.00 97.50 108 ASP A O 1
ATOM 822 N N . SER A 1 109 ? -11.469 4.620 -4.347 1.00 96.75 109 SER A N 1
ATOM 823 C CA . SER A 1 109 ? -11.147 3.270 -4.834 1.00 96.75 109 SER A CA 1
ATOM 824 C C . SER A 1 109 ? -11.523 2.195 -3.809 1.00 96.75 109 SER A C 1
ATOM 826 O O . SER A 1 109 ? -12.177 1.212 -4.154 1.00 96.75 109 SER A O 1
ATOM 828 N N . VAL A 1 110 ? -11.166 2.416 -2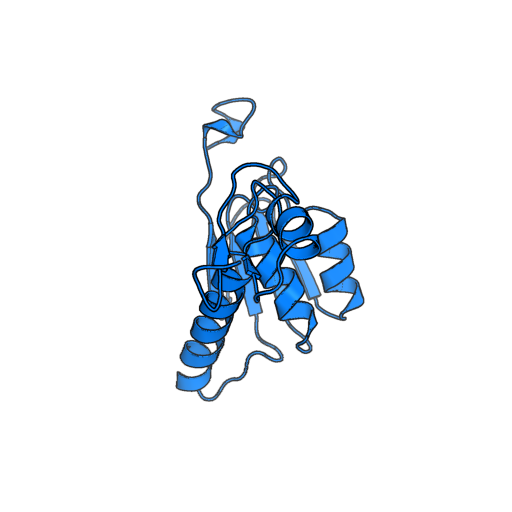.541 1.00 97.31 110 VAL A N 1
ATOM 829 C CA . VAL A 1 110 ? -11.455 1.495 -1.433 1.00 97.31 110 VAL A CA 1
ATOM 830 C C . VAL A 1 110 ? -12.962 1.418 -1.159 1.00 97.31 110 VAL A C 1
ATOM 832 O O . VAL A 1 110 ? -13.510 0.327 -1.009 1.00 97.31 110 VAL A O 1
ATOM 835 N N . SER A 1 111 ? -13.656 2.558 -1.154 1.00 97.00 111 SER A N 1
ATOM 836 C CA . SER A 1 111 ? -15.108 2.634 -0.957 1.00 97.00 111 SER A CA 1
ATOM 837 C C . SER A 1 111 ? -15.875 1.953 -2.099 1.00 97.00 111 SER A C 1
ATOM 839 O O . SER A 1 111 ? -16.768 1.140 -1.858 1.00 97.00 111 SER A O 1
ATOM 841 N N . ASN A 1 112 ? -15.475 2.197 -3.351 1.00 97.44 112 ASN A N 1
ATOM 842 C CA . ASN A 1 112 ? -16.082 1.596 -4.544 1.00 97.44 112 ASN A CA 1
ATOM 843 C C . ASN A 1 112 ? -15.887 0.074 -4.614 1.00 97.44 112 ASN A C 1
ATOM 845 O O . ASN A 1 112 ? -16.715 -0.620 -5.203 1.00 97.44 112 ASN A O 1
ATOM 849 N N . ALA A 1 113 ? -14.826 -0.454 -3.998 1.00 97.31 113 ALA A N 1
ATOM 850 C CA . ALA A 1 113 ? -14.614 -1.891 -3.833 1.00 97.31 113 ALA A CA 1
ATOM 851 C C . ALA A 1 113 ? -15.512 -2.524 -2.744 1.00 97.31 113 ALA A C 1
ATOM 853 O O . ALA A 1 113 ? -15.522 -3.743 -2.583 1.00 97.31 113 ALA A O 1
ATOM 854 N N . GLY A 1 114 ? -16.305 -1.722 -2.021 1.00 97.00 114 GLY A N 1
ATOM 855 C CA . GLY A 1 114 ? -17.248 -2.183 -0.997 1.00 97.00 114 GLY A CA 1
ATOM 856 C C . GLY A 1 114 ? -16.651 -2.297 0.407 1.00 97.00 114 GLY A C 1
ATOM 857 O O . GLY A 1 114 ? -17.256 -2.913 1.285 1.00 97.00 114 GLY A O 1
ATOM 858 N N . HIS A 1 115 ? -15.471 -1.722 0.641 1.00 98.06 115 HIS A N 1
ATOM 859 C CA . HIS A 1 115 ? -14.805 -1.761 1.940 1.00 98.06 115 HIS A CA 1
ATOM 860 C C . HIS A 1 115 ? -15.314 -0.687 2.900 1.00 98.06 115 HIS A C 1
ATOM 862 O O . HIS A 1 115 ? -15.880 0.332 2.507 1.00 98.06 115 HIS A O 1
ATOM 868 N N . LYS A 1 116 ? -15.075 -0.903 4.196 1.00 97.12 116 LYS A N 1
ATOM 869 C CA . LYS A 1 116 ? -15.398 0.077 5.239 1.00 97.12 116 LYS A CA 1
ATOM 870 C C . LYS A 1 116 ? -14.173 0.924 5.533 1.00 97.12 116 LYS A C 1
ATOM 872 O O . LYS A 1 116 ? -13.107 0.372 5.784 1.00 97.12 116 LYS A O 1
ATOM 877 N N . ILE A 1 117 ? -14.344 2.240 5.558 1.00 96.62 117 ILE A N 1
ATOM 878 C CA . ILE A 1 117 ? -13.273 3.193 5.851 1.00 96.62 117 ILE A CA 1
ATOM 879 C C . ILE A 1 117 ? -13.640 3.986 7.100 1.00 96.62 117 ILE A C 1
ATOM 881 O O . ILE A 1 117 ? -14.747 4.504 7.220 1.00 96.62 117 ILE A O 1
ATOM 885 N N . GLU A 1 118 ? -12.685 4.096 8.010 1.00 94.50 118 GLU A N 1
ATOM 886 C CA . GLU A 1 118 ? -12.726 4.961 9.177 1.00 94.50 118 GLU A CA 1
ATOM 887 C C . GLU A 1 118 ? -11.501 5.874 9.133 1.00 94.50 118 GLU A C 1
ATOM 889 O O . GLU A 1 118 ? -10.370 5.391 9.108 1.00 94.50 118 GLU A O 1
ATOM 894 N N . ILE A 1 119 ? -11.724 7.186 9.081 1.00 93.44 119 ILE A N 1
ATOM 895 C CA . ILE A 1 119 ? -10.660 8.194 9.066 1.00 93.44 119 ILE A CA 1
ATOM 896 C C . ILE A 1 119 ? -10.522 8.748 10.478 1.00 93.44 119 ILE A C 1
ATOM 898 O O . ILE A 1 119 ? -11.512 9.170 11.076 1.00 93.44 119 ILE A O 1
ATOM 902 N N . VAL A 1 120 ? -9.301 8.738 11.007 1.00 89.44 120 VAL A N 1
ATOM 903 C CA . VAL A 1 120 ? -9.000 9.150 12.377 1.00 89.44 120 VAL A CA 1
ATOM 904 C C . VAL A 1 120 ? -7.794 10.088 12.362 1.00 89.44 120 VAL A C 1
ATOM 906 O O . VAL A 1 120 ? -6.755 9.760 11.790 1.00 89.44 120 VAL A O 1
ATOM 909 N N . SER A 1 121 ? -7.923 11.257 12.990 1.00 83.25 121 SER A N 1
ATOM 910 C CA . SER A 1 121 ? -6.864 12.277 13.019 1.00 83.25 121 SER A CA 1
ATOM 911 C C . SER A 1 121 ? -5.753 11.988 14.037 1.00 83.25 121 SER A C 1
ATOM 913 O O . SER A 1 121 ? -4.626 12.454 13.894 1.00 83.25 121 SER A O 1
ATOM 915 N N . GLN A 1 122 ? -6.055 11.190 15.061 1.00 75.06 122 GLN A N 1
ATOM 916 C CA . GLN A 1 122 ? -5.143 10.843 16.149 1.00 75.06 122 GLN A CA 1
ATOM 917 C C . GLN A 1 122 ? -5.469 9.458 16.707 1.00 75.06 122 GLN A C 1
ATOM 919 O O . GLN A 1 122 ? -6.627 9.045 16.758 1.00 75.06 122 GLN A O 1
ATOM 924 N N . MET A 1 123 ? -4.446 8.721 17.133 1.00 68.69 123 MET A N 1
ATOM 925 C CA . MET A 1 123 ? -4.644 7.410 17.745 1.00 68.69 123 MET A CA 1
ATOM 926 C C . MET A 1 123 ? -5.115 7.589 19.196 1.00 68.69 123 MET A C 1
ATOM 928 O O . MET A 1 123 ? -4.303 7.694 20.109 1.00 68.69 123 MET A O 1
ATOM 932 N N . GLU A 1 124 ? -6.428 7.632 19.417 1.00 65.31 124 GLU A N 1
ATOM 933 C CA . GLU A 1 124 ? -7.010 7.626 20.762 1.00 65.31 124 GLU A CA 1
ATOM 934 C C . GLU A 1 124 ? -7.488 6.212 21.144 1.00 65.31 124 GLU A C 1
ATOM 936 O O . GLU A 1 124 ? -8.341 5.618 20.484 1.00 65.31 124 GLU A O 1
ATOM 941 N N . GLY A 1 125 ? -6.948 5.663 22.239 1.00 65.81 125 GLY A N 1
ATOM 942 C CA . GLY A 1 125 ? -7.361 4.370 22.802 1.00 65.81 125 GLY A CA 1
ATOM 943 C C . GLY A 1 125 ? -6.692 3.135 22.178 1.00 65.81 125 GLY A C 1
ATOM 944 O O . GLY A 1 125 ? -5.618 3.211 21.588 1.00 65.81 125 GLY A O 1
ATOM 945 N N . ASN A 1 126 ? -7.315 1.962 22.357 1.00 61.50 126 ASN A N 1
ATOM 946 C CA . ASN A 1 126 ? -6.837 0.702 21.779 1.00 61.50 126 ASN A CA 1
ATOM 947 C C . ASN A 1 126 ? -7.376 0.537 20.355 1.00 61.50 126 ASN A C 1
ATOM 949 O O . ASN A 1 126 ? -8.565 0.274 20.165 1.00 61.50 126 ASN A O 1
ATOM 953 N N . LEU A 1 127 ? -6.489 0.612 19.362 1.00 71.25 127 LEU A N 1
ATOM 954 C CA . LEU A 1 127 ? -6.822 0.264 17.987 1.00 71.25 127 LEU A CA 1
ATOM 955 C C . LEU A 1 127 ? -6.874 -1.262 17.851 1.00 71.25 127 LEU A C 1
ATOM 957 O O . LEU A 1 127 ? -5.854 -1.924 17.675 1.00 71.25 127 LEU A O 1
ATOM 961 N N . ALA A 1 128 ? -8.068 -1.831 17.988 1.00 81.69 128 ALA A N 1
ATOM 962 C CA . ALA A 1 128 ? -8.290 -3.255 17.772 1.00 81.69 128 ALA A CA 1
ATOM 963 C C . ALA A 1 128 ? -8.258 -3.554 16.266 1.00 81.69 128 ALA A C 1
ATOM 965 O O . ALA A 1 128 ? -9.313 -3.568 15.647 1.00 81.69 128 ALA A O 1
ATOM 966 N N . ALA A 1 129 ? -7.066 -3.742 15.694 1.00 91.81 129 ALA A N 1
ATOM 967 C CA . ALA A 1 129 ? -6.852 -4.132 14.300 1.00 91.81 129 ALA A CA 1
ATOM 968 C C . ALA A 1 129 ? -6.089 -5.462 14.221 1.00 91.81 129 ALA A C 1
ATOM 970 O O . ALA A 1 129 ? -5.267 -5.766 15.086 1.00 91.81 129 ALA A O 1
ATOM 971 N N . ASP A 1 130 ? -6.338 -6.235 13.165 1.00 94.19 130 ASP A N 1
ATOM 972 C CA . ASP A 1 130 ? -5.620 -7.486 12.900 1.00 94.19 130 ASP A CA 1
ATOM 973 C C . ASP A 1 130 ? -4.202 -7.210 12.400 1.00 94.19 130 ASP A C 1
ATOM 975 O O . ASP A 1 130 ? -3.260 -7.923 12.737 1.00 94.19 130 ASP A O 1
ATOM 979 N N . ILE A 1 131 ? -4.064 -6.146 11.605 1.00 95.50 131 ILE A N 1
ATOM 980 C CA . ILE A 1 131 ? -2.802 -5.670 11.050 1.00 95.50 131 ILE A CA 1
ATOM 981 C C . ILE A 1 131 ? -2.669 -4.180 11.345 1.00 95.50 131 ILE A C 1
ATOM 983 O O . ILE A 1 131 ? -3.559 -3.394 11.023 1.00 95.50 131 ILE A O 1
ATOM 987 N N . VAL A 1 132 ? -1.523 -3.781 11.893 1.00 94.44 132 VAL A N 1
ATOM 988 C CA . VAL A 1 132 ? -1.123 -2.374 12.010 1.00 94.44 132 VAL A CA 1
ATOM 989 C C . VAL A 1 132 ? 0.038 -2.129 11.054 1.00 94.44 132 VAL A C 1
ATOM 991 O O . VAL A 1 132 ? 1.144 -2.621 11.261 1.00 94.44 132 VAL A O 1
ATOM 994 N N . TYR A 1 133 ? -0.225 -1.376 9.991 1.00 94.81 133 TYR A N 1
ATOM 995 C CA . TYR A 1 133 ? 0.754 -0.989 8.987 1.00 94.81 133 TYR A CA 1
ATOM 996 C C . TYR A 1 133 ? 1.245 0.429 9.279 1.00 94.81 133 TYR A C 1
ATOM 998 O O . TYR A 1 133 ? 0.535 1.414 9.062 1.00 94.81 133 TYR A O 1
ATOM 1006 N N . GLN A 1 134 ? 2.468 0.532 9.788 1.00 91.56 134 GLN A N 1
ATOM 1007 C CA . GLN A 1 134 ? 3.063 1.805 10.171 1.00 91.56 134 GLN A CA 1
ATOM 1008 C C . GLN A 1 134 ? 3.947 2.363 9.057 1.00 91.56 134 GLN A C 1
ATOM 1010 O O . GLN A 1 134 ? 4.834 1.688 8.536 1.00 91.56 134 GLN A O 1
ATOM 1015 N N . THR A 1 135 ? 3.744 3.636 8.744 1.00 88.44 135 THR A N 1
ATOM 1016 C CA . THR A 1 135 ? 4.624 4.418 7.878 1.00 88.44 135 THR A CA 1
ATOM 1017 C C . THR A 1 135 ? 5.433 5.424 8.672 1.00 88.44 135 THR A C 1
ATOM 1019 O O . THR A 1 135 ? 5.080 5.820 9.784 1.00 88.44 135 THR A O 1
ATOM 1022 N N . ARG A 1 136 ? 6.550 5.852 8.083 1.00 82.62 136 ARG A N 1
ATOM 1023 C CA . ARG A 1 136 ? 7.369 6.915 8.653 1.00 82.62 136 ARG A CA 1
ATOM 1024 C C . ARG A 1 136 ? 6.659 8.256 8.478 1.00 82.62 136 ARG A C 1
ATOM 1026 O O . ARG A 1 136 ? 6.350 8.637 7.354 1.00 82.62 136 ARG A O 1
ATOM 1033 N N . ILE A 1 137 ? 6.497 8.983 9.577 1.00 74.44 137 ILE A N 1
ATOM 1034 C CA . ILE A 1 137 ? 6.157 10.404 9.560 1.00 74.44 137 ILE A CA 1
ATOM 1035 C C . ILE A 1 137 ? 7.460 11.179 9.322 1.00 74.44 137 ILE A C 1
ATOM 1037 O O . ILE A 1 137 ? 8.454 10.982 10.024 1.00 74.44 137 ILE A O 1
ATOM 1041 N N . GLN A 1 138 ? 7.488 11.976 8.261 1.00 65.75 138 GLN A N 1
ATOM 1042 C CA . GLN A 1 138 ? 8.644 12.768 7.853 1.00 65.75 138 GLN A CA 1
ATOM 1043 C C . GLN A 1 138 ? 8.442 14.212 8.316 1.00 65.75 138 GLN A C 1
ATOM 1045 O O . GLN A 1 138 ? 7.550 14.890 7.813 1.00 65.75 138 GLN A O 1
ATOM 1050 N N . GLU A 1 139 ? 9.252 14.670 9.276 1.00 64.81 139 GLU A N 1
ATOM 1051 C CA . GLU A 1 139 ? 9.172 16.026 9.847 1.00 64.81 139 GLU A CA 1
ATOM 1052 C C . GLU A 1 139 ? 9.259 17.114 8.766 1.00 64.81 139 GLU A C 1
ATOM 1054 O O . GLU A 1 139 ? 8.617 18.153 8.873 1.00 64.81 139 GLU A O 1
ATOM 1059 N N . GLU A 1 140 ? 9.981 16.850 7.673 1.00 65.56 140 GLU A N 1
ATOM 1060 C CA . GLU A 1 140 ? 10.119 17.765 6.540 1.00 65.56 140 GLU A CA 1
ATOM 1061 C C . GLU A 1 140 ? 8.824 17.999 5.741 1.00 65.56 140 GLU A C 1
ATOM 1063 O O . GLU A 1 140 ? 8.787 18.874 4.875 1.00 65.56 140 GLU A O 1
ATOM 1068 N N . ARG A 1 141 ? 7.772 17.209 5.983 1.00 63.19 141 ARG A N 1
ATOM 1069 C CA . ARG A 1 141 ? 6.488 17.307 5.270 1.00 63.19 141 ARG A CA 1
ATOM 1070 C C . ARG A 1 141 ? 5.449 18.152 5.998 1.00 63.19 141 ARG A C 1
ATOM 1072 O O . ARG A 1 141 ? 4.378 18.381 5.434 1.00 63.19 141 ARG A O 1
ATOM 1079 N N . PHE A 1 142 ? 5.773 18.643 7.193 1.00 61.84 142 PHE A N 1
ATOM 1080 C CA . PHE A 1 142 ? 4.919 19.562 7.931 1.00 61.84 142 PHE A CA 1
ATOM 1081 C C . PHE A 1 142 ? 5.322 21.023 7.683 1.00 61.84 142 PHE A C 1
ATOM 1083 O O . PHE A 1 142 ? 6.510 21.352 7.712 1.00 61.84 142 PHE A O 1
ATOM 1090 N N . PRO A 1 143 ? 4.346 21.924 7.475 1.00 58.97 143 PRO A N 1
ATOM 1091 C CA . PRO A 1 143 ? 4.556 23.370 7.451 1.00 58.97 143 PRO A CA 1
ATOM 1092 C C . PRO A 1 143 ? 5.229 23.922 8.718 1.00 58.97 143 PRO A C 1
ATOM 1094 O O . PRO A 1 143 ? 5.900 24.952 8.647 1.00 58.97 143 PRO A O 1
ATOM 1097 N N . SER A 1 144 ? 5.044 23.272 9.874 1.00 58.03 144 SER A N 1
ATOM 1098 C CA . SER A 1 144 ? 5.619 23.685 11.157 1.00 58.03 144 SER A CA 1
ATOM 1099 C C . SER A 1 144 ? 5.905 22.490 12.081 1.00 58.03 144 SER A C 1
ATOM 1101 O O . SER A 1 144 ? 5.271 21.444 11.974 1.00 58.03 144 SER A O 1
ATOM 1103 N N . GLN A 1 145 ? 6.843 22.654 13.023 1.00 54.16 145 GLN A N 1
ATOM 1104 C CA . GLN A 1 145 ? 7.165 21.642 14.045 1.00 54.16 145 GLN A CA 1
ATOM 1105 C C . GLN A 1 145 ? 6.013 21.374 15.028 1.00 54.16 145 GLN A C 1
ATOM 1107 O O . GLN A 1 145 ? 5.993 20.319 15.653 1.00 54.16 145 GLN A O 1
ATOM 1112 N N . GLU A 1 146 ? 5.059 22.298 15.173 1.00 55.81 146 GLU A N 1
ATOM 1113 C CA . GLU A 1 146 ? 3.871 22.093 16.013 1.00 55.81 146 GLU A CA 1
ATOM 1114 C C . GLU A 1 146 ? 2.875 21.117 15.374 1.00 55.81 146 GLU A C 1
ATOM 1116 O O . GLU A 1 146 ? 2.189 20.412 16.098 1.00 55.81 146 GLU A O 1
ATOM 1121 N N . GLU A 1 147 ? 2.832 21.013 14.041 1.00 54.66 147 GLU A N 1
ATOM 1122 C CA . GLU A 1 147 ? 1.977 20.035 13.346 1.00 54.66 147 GLU A CA 1
ATOM 1123 C C . GLU A 1 147 ? 2.598 18.629 13.280 1.00 54.66 147 GLU A C 1
ATOM 1125 O O . GLU A 1 147 ? 1.907 17.665 12.956 1.00 54.66 147 GLU A O 1
ATOM 1130 N N . ALA A 1 148 ? 3.895 18.508 13.582 1.00 50.72 148 ALA A N 1
ATOM 1131 C CA . ALA A 1 148 ? 4.638 17.248 13.553 1.00 50.72 148 ALA A CA 1
ATOM 1132 C C . ALA A 1 148 ? 4.594 16.460 14.880 1.00 50.72 148 ALA A C 1
ATOM 1134 O O . ALA A 1 148 ? 5.058 15.317 14.900 1.00 50.72 148 ALA A O 1
ATOM 1135 N N . ASN A 1 149 ? 4.090 17.067 15.965 1.00 45.66 149 ASN A N 1
ATOM 1136 C CA . ASN A 1 149 ? 4.092 16.518 17.329 1.00 45.66 149 ASN A CA 1
ATOM 1137 C C . ASN A 1 149 ? 2.708 16.069 17.799 1.00 45.66 149 ASN A C 1
ATOM 1139 O O . ASN A 1 149 ? 1.741 16.837 17.607 1.00 45.66 149 ASN A O 1
#

InterPro domains:
  IPR006132 Aspartate/ornithine carbamoyltransferase, carbamoyl-P binding [PF02729] (1-50)
  IPR036901 Aspartate/ornithine carbamoyltransferase superfamily [G3DSA:3.40.50.1370] (1-43)
  IPR036901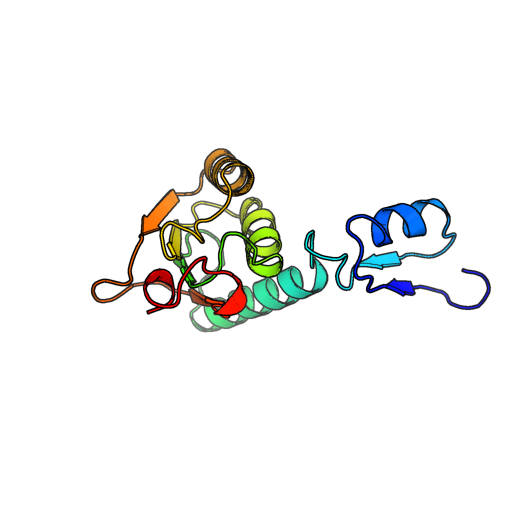 Aspartate/ornithine carbamoyltransferase superfamily [G3DSA:3.40.50.1370] (44-149)
  IPR036901 Aspartate/ornithine carbamoyltransferase superfamily [SSF53671] (1-146)

Radius of gyration: 17.17 Å; Cα contacts (8 Å, |Δi|>4): 254; chains: 1; bounding box: 39×44×49 Å

Nearest PDB structures (foldseek):
  2be7-assembly1_A  TM=9.377E-01  e=5.319E-13  Moritella profunda
  6kja-assembly1_E-2  TM=9.177E-01  e=7.004E-12  Escherichia coli K-12
  6kja-assembly1_A-2  TM=9.190E-01  e=1.788E-11  Escherichia coli K-12
  3e2p-assembly1_A  TM=9.224E-01  e=2.132E-11  Methanocaldococcus jannaschii
  6at1-assembly1_A  TM=9.204E-01  e=2.132E-11  Escherichia coli

Secondary structure (DSSP, 8-state):
-TT-S-EEEEESSTTHHHHHHHT-SS-EEEEEETTS--HHHHHHHHHHHHHHHHTTT--STT-EEEEES--SS-HHHHHHHHHHTTSSS-EEEEE--GGGPPPHHHHHHHHHTT-EEEEESS--S----SEEEE----GGGSSSTTTT-

Sequence (149 aa):
SAYADAVAMRHPDAGSVAEFATGSDVPVINGGDGPNEHPTQALLDLLTIDRELGRFERGIDGMHIALVGDLKYGRTVHSLSKLLCHYKDIRFSMVAPDGLQMPDYILDSVSNAGHKIEIVSQMEGNLAADIVYQTRIQEERFPSQEEAN

Mean predicted aligned error: 6.48 Å

=== Feature glossary ===
Legend for the data blocks above and below:

— What the protein is —

The amino-acid sequence is the protein's primary structure: the linear order of residues from the N-terminus to the C-terminus, written in one-letter code. Everything else here — the 3D coordinates, the secondary structure, the domain annotations — is ultimately a consequence of this string.

Database cross-references. InterPro integrates a dozen domain/family signature databases into unified entries with residue-range hits. GO terms attach function/process/location labels with evidence codes. CATH codes position the fold in a four-level structural taxonomy. Organism is the NCBI-taxonomy species name.

— Where its atoms are —

The mmCIF block holds the 3D Cartesian coordinates of each backbone atom (N, Cα, C, O) in ångströms. mmCIF is the PDB's canonical archive format — a tagged-loop text representation of the atomic model.

The six renders are orthographic views along the three Cartesian axes in both directions. Representation (cartoon, sticks, or surface) and color scheme (sequence-rainbow or by-chain) vary across proteins so the training set covers all the common visualization conventions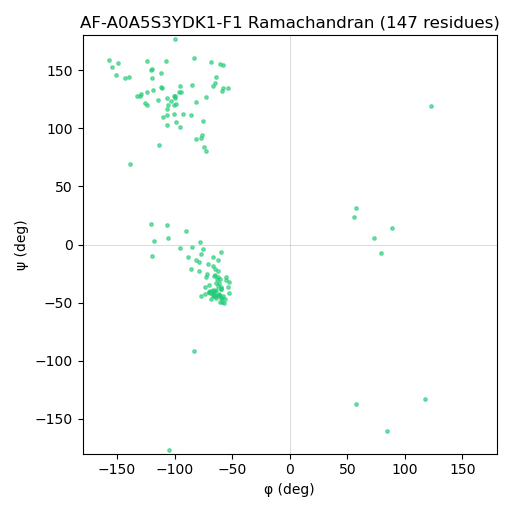.

— Local backbone conformation —

Secondary structure is the local, repeating backbone conformation. DSSP classifies it into eight states by reading the hydrogen-bond network: three helix types (H, G, I), two β types (E, B), two non-regular types (T, S), and unstructured coil (-).

SS3 is a coarse helix/strand/coil call (letters a/b/c) made by the P-SEA algorithm from inter-Cα distances and dihedrals. It is less detailed than DSSP but needs only Cα positions.

Backbone dihedral angles. Every residue except chain termini has a φ (preceding-C → N → Cα → C) and a ψ (N → Cα → C → next-N). They are reported in degrees following the IUPAC sign convention. Secondary structure is essentially a statement about which (φ, ψ) basin each residue occupies.

— Global shape and packing —

The geometric summary reports three shape descriptors. Rg (radius of gyration) measures how spread out the Cα atoms are about their centre of mass; compact globular proteins have small Rg, elongated or unfolded ones large. Cα contacts (<8 Å, |i−j|>4) count long-range residue pairs in spatial proximity — high for tightly packed folds, near zero for rods or random coil. The bounding-box extents give the protein's footprint along x, y, z in Å.

Solvent accessibility: the surface area of each residue that a 1.4 Å water probe can touch, in Å². When only backbone atoms are present the absolute values are lower than full-atom SASA (side chains contribute most of the area) and are flagged as backbone-only.

Plot images: a contact map (which residues are close in 3D, as an N×N binary image), a Ramachandran scatter (backbone torsion angles, revealing secondary-structure composition at a glance), and — for AlphaFold structures — a PAE heatmap (pairwise prediction confidence).

— Structural neighborhood —

Foldseek's 3Di representation compresses backbone geometry into a per-residue letter drawn from a learned twenty-state alphabet. It captures the tertiary interaction pattern around each residue — which residues are packed against it in space, regardless of where they are in sequence.

Structural nearest neighbors (via Foldseek easy-search vs the PDB). Reported per hit: target PDB id, E-value, and alignment TM-score. A TM-score above ~0.5 is the conventional threshold for 'same fold'.

— Confidence and disorder —

pLDDT (predicted Local Distance Difference Test) is AlphaFold's per-residue confidence score, ranging from 0 to 100. Values above 90 indicate high confidence (typically well-packed cores); 70–90 is confident; 50–70 low confidence; below 50 usually means the region is disordered or the prediction is unreliable there. AlphaFo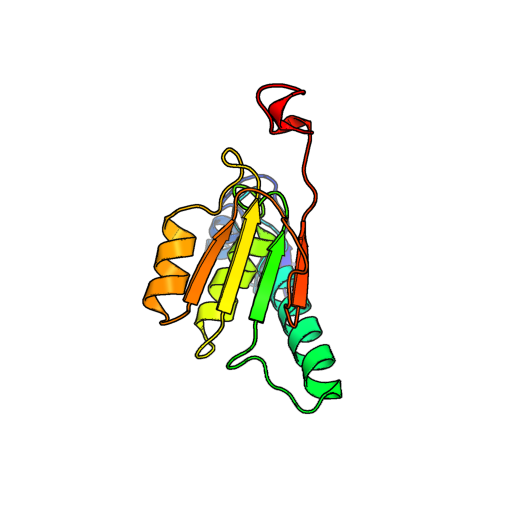ld stores pLDDT in the mmCIF B-factor column.

For experimental (PDB) structures, the B-factor (temperature factor) quantifies the positional spread of each atom in the crystal — a combination of thermal vibration and static disorder — in units of Å². High B-factors mark flexible loops or poorly resolved regions; low B-factors mark the rigid, well-ordered core.

Predicted Aligned Error (PAE) is an AlphaFold confidence matrix: entry (i, j) is the expected error in the position of residue j, in ångströms, when the prediction is superimposed on the true structure at residue i. Low PAE within a block of residues means that block is internally rigid and well-predicted; high PAE between two blocks means their relative placement is uncertain even if each block individually is confident.